Protein AF-A0A349B103-F1 (afdb_monomer)

Mean predicted aligned error: 3.66 Å

Secondary structure (DSSP, 8-state):
-TT--TTHHHHHHHHHHHHHHHHHH-TT-EE-SPPEEP--SS---EEE--EE--TT--

Structure (mmCIF, N/CA/C/O backbone):
data_AF-A0A349B103-F1
#
_entry.id   AF-A0A349B103-F1
#
loop_
_atom_site.group_PDB
_atom_site.id
_atom_site.type_symbol
_atom_site.label_atom_id
_atom_site.label_alt_id
_atom_site.label_comp_id
_atom_site.label_asym_id
_atom_site.label_entity_id
_atom_site.label_seq_id
_atom_site.pdbx_PDB_ins_code
_atom_site.Cartn_x
_atom_site.Cartn_y
_atom_site.Cartn_z
_atom_site.occupancy
_atom_site.B_iso_or_equiv
_atom_site.auth_seq_id
_atom_site.au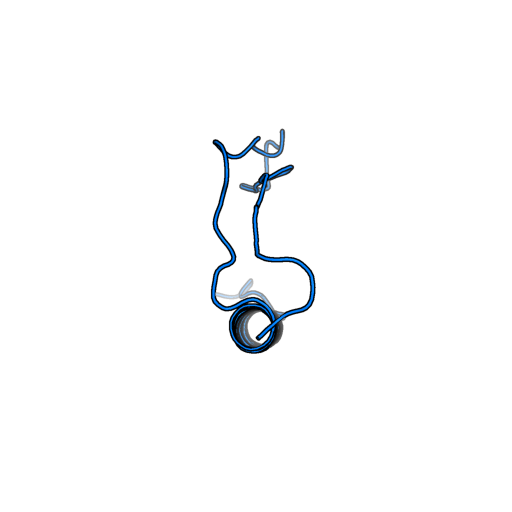th_comp_id
_atom_site.auth_asym_id
_atom_site.auth_atom_id
_atom_site.pdbx_PDB_model_num
ATOM 1 N N . GLY A 1 1 ? 1.649 -3.945 -23.438 1.00 90.50 1 GLY A N 1
ATOM 2 C CA . GLY A 1 1 ? 2.707 -3.825 -24.462 1.00 90.50 1 GLY A CA 1
ATOM 3 C C . GLY A 1 1 ? 3.776 -4.880 -24.234 1.00 90.50 1 GLY A C 1
ATOM 4 O O . GLY A 1 1 ? 3.626 -5.640 -23.284 1.00 90.50 1 GLY A O 1
ATOM 5 N N . PRO A 1 2 ? 4.837 -4.927 -25.056 1.00 95.75 2 PRO A N 1
ATOM 6 C CA . PRO A 1 2 ? 5.880 -5.963 -24.985 1.00 95.75 2 PRO A CA 1
ATOM 7 C C . PRO A 1 2 ? 6.601 -6.030 -23.628 1.00 95.75 2 PRO A C 1
ATOM 9 O O . PRO A 1 2 ? 7.074 -7.087 -23.237 1.00 95.75 2 PRO A O 1
ATOM 12 N N . HIS A 1 3 ? 6.611 -4.930 -22.870 1.00 96.81 3 HIS A N 1
ATOM 13 C CA . HIS A 1 3 ? 7.157 -4.856 -21.509 1.00 96.81 3 HIS A CA 1
ATOM 14 C C . HIS A 1 3 ? 6.058 -4.787 -20.443 1.00 96.81 3 HIS A C 1
ATOM 16 O O . HIS A 1 3 ? 6.138 -4.018 -19.488 1.00 96.81 3 HIS A O 1
ATOM 22 N N . PHE A 1 4 ? 4.972 -5.538 -20.627 1.00 96.50 4 PHE A N 1
ATOM 23 C CA . PHE A 1 4 ? 3.973 -5.662 -19.573 1.00 96.50 4 PHE A CA 1
ATOM 24 C C . PHE A 1 4 ? 4.589 -6.364 -18.361 1.00 96.50 4 PHE A C 1
ATOM 26 O O . PHE A 1 4 ? 5.300 -7.357 -18.507 1.00 96.50 4 PHE A O 1
ATOM 33 N N . CYS A 1 5 ? 4.319 -5.840 -17.165 1.00 97.12 5 CYS A N 1
ATOM 34 C CA . CYS A 1 5 ? 4.889 -6.377 -15.939 1.00 97.12 5 CYS A CA 1
ATOM 35 C C . CYS A 1 5 ? 4.491 -7.849 -15.763 1.00 97.12 5 CYS A C 1
ATOM 37 O O . CYS A 1 5 ? 3.322 -8.166 -15.533 1.00 97.12 5 CYS A O 1
ATOM 39 N N . LEU A 1 6 ? 5.486 -8.737 -15.825 1.00 98.06 6 LEU A N 1
ATOM 40 C CA . LEU A 1 6 ? 5.315 -10.177 -15.624 1.00 98.06 6 LEU A CA 1
ATOM 41 C C . LEU A 1 6 ? 4.678 -10.483 -14.257 1.00 98.06 6 LEU A C 1
ATOM 43 O O . LEU A 1 6 ? 3.854 -11.383 -14.130 1.00 98.06 6 LEU A O 1
ATOM 47 N N . GLY A 1 7 ? 5.004 -9.675 -13.244 1.00 98.31 7 GLY A N 1
ATOM 48 C CA . GLY A 1 7 ? 4.484 -9.797 -11.883 1.00 98.31 7 GLY A CA 1
ATOM 49 C C . GLY A 1 7 ? 3.126 -9.133 -11.641 1.00 98.31 7 GLY A C 1
ATOM 50 O O . GLY A 1 7 ? 2.646 -9.163 -10.512 1.00 98.31 7 GLY A O 1
ATOM 51 N N . ALA A 1 8 ? 2.472 -8.533 -12.643 1.00 98.31 8 ALA A N 1
ATOM 52 C CA . ALA A 1 8 ? 1.276 -7.718 -12.406 1.00 98.31 8 ALA A CA 1
ATOM 53 C C . ALA A 1 8 ? 0.126 -8.500 -11.745 1.00 98.31 8 ALA A C 1
ATOM 55 O O . ALA A 1 8 ? -0.662 -7.940 -10.983 1.00 98.31 8 ALA A O 1
ATOM 56 N N . HIS A 1 9 ? -0.010 -9.793 -12.042 1.00 98.06 9 HIS A N 1
ATOM 57 C CA . HIS A 1 9 ? -1.017 -10.634 -11.395 1.00 98.06 9 HIS A CA 1
ATOM 58 C C . HIS A 1 9 ? -0.625 -11.007 -9.965 1.00 98.06 9 HIS A C 1
ATOM 60 O O . HIS A 1 9 ? -1.484 -10.961 -9.085 1.00 98.06 9 HIS A O 1
ATOM 66 N N . LEU A 1 10 ? 0.654 -11.307 -9.725 1.00 98.56 10 LEU A N 1
ATOM 67 C CA . LEU A 1 10 ? 1.166 -11.609 -8.391 1.00 98.56 10 LEU A CA 1
ATOM 68 C C . LEU A 1 10 ? 1.005 -10.403 -7.461 1.00 98.56 10 LEU A C 1
ATOM 70 O O . LEU A 1 10 ? 0.318 -10.517 -6.451 1.00 98.56 10 LEU A O 1
ATOM 74 N N . ALA A 1 11 ? 1.493 -9.228 -7.865 1.00 98.50 11 ALA A N 1
ATOM 75 C CA . ALA A 1 11 ? 1.410 -8.005 -7.065 1.00 98.50 11 ALA A CA 1
ATOM 76 C C . ALA A 1 11 ? -0.037 -7.656 -6.671 1.00 98.50 11 ALA A C 1
ATOM 78 O O . ALA A 1 11 ? -0.317 -7.294 -5.529 1.00 98.50 11 ALA A O 1
ATOM 79 N N . ARG A 1 12 ? -1.001 -7.823 -7.593 1.00 98.44 12 ARG A N 1
ATOM 80 C CA . ARG A 1 12 ? -2.425 -7.611 -7.278 1.00 98.44 12 ARG A CA 1
ATOM 81 C C . ARG A 1 12 ? -2.941 -8.611 -6.248 1.00 98.44 12 ARG A C 1
ATOM 83 O O . ARG A 1 12 ? -3.714 -8.224 -5.372 1.00 98.44 12 ARG A O 1
ATOM 90 N N . ARG A 1 13 ? -2.546 -9.885 -6.345 1.00 98.44 13 ARG A N 1
ATOM 91 C CA . ARG A 1 13 ? -2.940 -10.916 -5.374 1.00 98.44 13 ARG A CA 1
ATOM 92 C C . ARG A 1 13 ? -2.340 -10.642 -4.001 1.00 98.44 13 ARG A C 1
ATOM 94 O O . ARG A 1 13 ? -3.081 -10.685 -3.023 1.00 98.44 13 ARG A O 1
ATOM 101 N N . GLU A 1 14 ? -1.059 -10.302 -3.941 1.00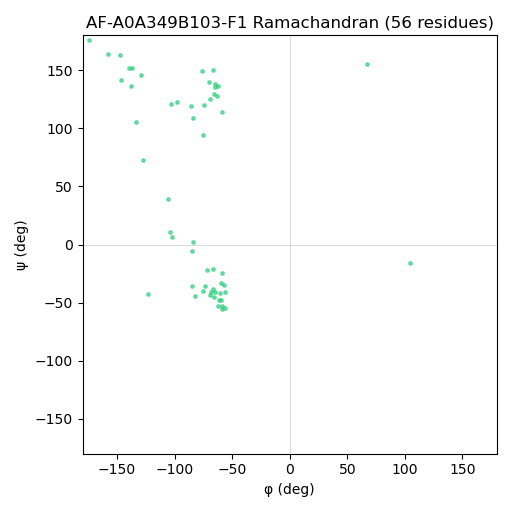 98.75 14 GLU A N 1
ATOM 102 C CA . GLU A 1 14 ? -0.359 -9.972 -2.697 1.00 98.75 14 GLU A CA 1
ATOM 103 C C . GLU A 1 14 ? -1.017 -8.788 -1.987 1.00 98.75 14 GLU A C 1
ATOM 105 O O . GLU A 1 14 ? -1.432 -8.930 -0.840 1.00 98.75 14 GLU A O 1
ATOM 110 N N . ILE A 1 15 ? -1.223 -7.665 -2.685 1.00 98.44 15 ILE A N 1
ATOM 111 C CA . ILE A 1 15 ? -1.863 -6.468 -2.115 1.00 98.44 15 ILE A CA 1
ATOM 112 C C . ILE A 1 15 ? -3.287 -6.772 -1.632 1.00 98.44 15 ILE A C 1
ATOM 114 O O . ILE A 1 15 ? -3.678 -6.349 -0.545 1.00 98.44 15 ILE A O 1
ATOM 118 N N . THR A 1 16 ? -4.056 -7.546 -2.406 1.00 98.50 16 THR A N 1
ATOM 119 C CA . THR A 1 16 ? -5.423 -7.937 -2.023 1.00 98.50 16 THR A CA 1
ATOM 120 C C . THR A 1 16 ? -5.428 -8.746 -0.727 1.00 98.50 16 THR A C 1
ATOM 122 O O . THR A 1 16 ? -6.223 -8.474 0.172 1.00 98.50 16 THR A O 1
ATOM 125 N N . VAL A 1 17 ? -4.553 -9.752 -0.614 1.00 98.50 17 VAL A N 1
ATOM 126 C CA . VAL A 1 17 ? -4.479 -10.602 0.582 1.00 98.50 17 VAL A CA 1
ATOM 127 C C . VAL A 1 17 ? -3.944 -9.816 1.776 1.00 98.50 17 VAL A C 1
ATOM 129 O O . VAL A 1 17 ? -4.521 -9.918 2.856 1.00 98.50 17 VAL A O 1
ATOM 132 N N . MET A 1 18 ? -2.906 -9.003 1.573 1.00 98.38 18 MET A N 1
ATOM 133 C CA . MET A 1 18 ? -2.309 -8.162 2.607 1.00 98.38 18 MET A CA 1
ATOM 134 C C . MET A 1 18 ? -3.353 -7.242 3.244 1.00 98.38 18 MET A C 1
ATOM 136 O O . MET A 1 18 ? -3.534 -7.299 4.457 1.00 98.38 18 MET A O 1
ATOM 140 N N . PHE A 1 19 ? -4.085 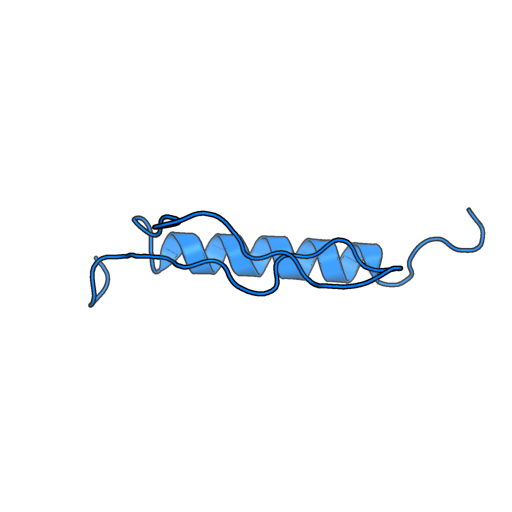-6.447 2.454 1.00 97.81 19 PHE A N 1
ATOM 141 C CA . PHE A 1 19 ? -5.093 -5.533 3.004 1.00 97.81 19 PHE A CA 1
ATOM 142 C C . PHE A 1 19 ? -6.277 -6.267 3.635 1.00 97.81 19 PHE A C 1
ATOM 144 O O . PHE A 1 19 ? -6.756 -5.853 4.689 1.00 97.81 19 PHE A O 1
ATOM 151 N N . ARG A 1 20 ? -6.723 -7.384 3.045 1.00 98.12 20 ARG A N 1
ATOM 152 C CA . ARG A 1 20 ? -7.806 -8.198 3.617 1.00 98.12 20 ARG A CA 1
ATOM 153 C C . ARG A 1 20 ? -7.452 -8.714 5.011 1.00 98.12 20 ARG A C 1
ATOM 155 O O . ARG A 1 20 ? -8.269 -8.617 5.920 1.00 98.12 20 ARG A O 1
ATOM 162 N N . GLU A 1 21 ? -6.256 -9.272 5.184 1.00 97.62 21 GLU A N 1
ATOM 163 C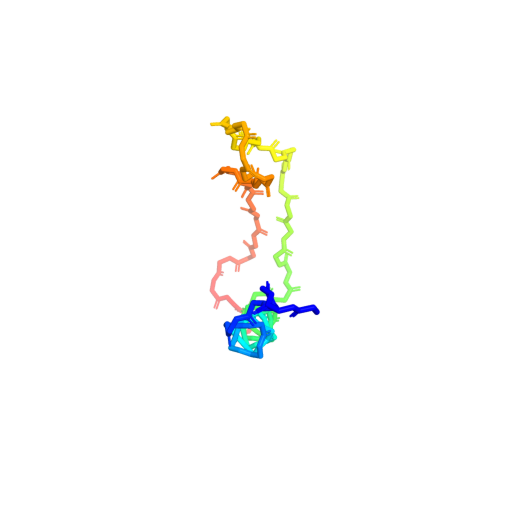 CA . GLU A 1 21 ? -5.821 -9.788 6.487 1.00 97.62 21 GLU A CA 1
ATOM 164 C C . GLU A 1 21 ? -5.470 -8.66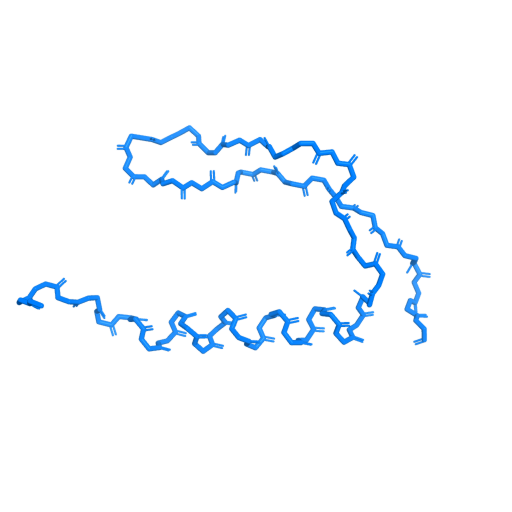3 7.468 1.00 97.62 21 GLU A C 1
ATOM 166 O O . GLU A 1 21 ? -5.768 -8.789 8.655 1.00 97.62 21 GLU A O 1
ATOM 171 N N . LEU A 1 22 ? -4.898 -7.555 6.984 1.00 95.81 22 LEU A N 1
ATOM 172 C CA . LEU A 1 22 ? -4.599 -6.382 7.803 1.00 95.81 22 LEU A CA 1
ATOM 173 C C . LEU A 1 22 ? -5.872 -5.822 8.443 1.00 95.81 22 LEU A C 1
ATOM 175 O O . LEU A 1 22 ? -5.948 -5.748 9.664 1.00 95.81 22 LEU A O 1
ATOM 179 N N . PHE A 1 23 ? -6.890 -5.506 7.638 1.00 95.25 23 PHE A N 1
ATOM 180 C CA . PHE A 1 23 ? -8.139 -4.924 8.140 1.00 95.25 23 PHE A CA 1
ATOM 181 C C . PHE A 1 23 ? -9.001 -5.919 8.917 1.00 95.25 23 PHE A C 1
ATOM 183 O O . PHE A 1 23 ? -9.810 -5.512 9.743 1.00 95.25 23 PHE A O 1
ATOM 190 N N . LYS A 1 24 ? -8.815 -7.227 8.705 1.00 95.06 24 LYS A N 1
ATOM 191 C CA . LYS A 1 24 ? -9.436 -8.248 9.556 1.00 95.06 24 LYS A CA 1
ATOM 192 C C . LYS A 1 24 ? -8.843 -8.250 10.969 1.00 95.06 24 LYS A C 1
ATOM 194 O O . LYS A 1 24 ? -9.580 -8.453 11.924 1.00 95.06 24 LYS A O 1
ATOM 199 N N . ARG A 1 25 ? -7.521 -8.097 11.097 1.00 93.75 25 ARG A N 1
ATOM 200 C CA . ARG A 1 25 ? -6.814 -8.168 12.390 1.00 93.75 25 ARG A CA 1
ATOM 201 C C . ARG A 1 25 ? -6.816 -6.837 13.134 1.00 93.75 25 ARG A C 1
ATOM 203 O O . ARG A 1 25 ? -6.882 -6.837 14.354 1.00 93.75 25 ARG A O 1
ATOM 210 N N . LEU A 1 26 ? -6.719 -5.735 12.396 1.00 96.00 26 LEU A N 1
ATOM 211 C CA . LEU A 1 26 ? -6.621 -4.370 12.907 1.00 96.00 26 LEU A CA 1
ATOM 212 C C . LEU A 1 26 ? -7.710 -3.512 12.237 1.00 96.00 26 LEU A C 1
ATOM 214 O O . LEU A 1 26 ? -7.405 -2.735 11.330 1.00 96.00 26 LEU A O 1
ATOM 218 N N . PRO A 1 27 ? -8.991 -3.689 12.602 1.00 95.00 27 PRO A N 1
ATOM 219 C CA . PRO A 1 27 ? -10.104 -3.010 11.933 1.00 95.00 27 PRO A CA 1
ATOM 220 C C . PRO A 1 27 ? -10.112 -1.489 12.149 1.00 95.00 27 PRO A C 1
ATOM 222 O O . PRO A 1 27 ? -10.719 -0.766 11.364 1.00 95.00 27 PRO A O 1
ATOM 225 N N . ASP A 1 28 ? -9.441 -1.007 13.194 1.00 96.12 28 ASP A N 1
ATOM 226 C CA . ASP A 1 28 ? -9.340 0.400 13.585 1.00 96.12 28 ASP A CA 1
ATOM 227 C C . ASP A 1 28 ? -7.985 1.035 13.222 1.00 96.12 28 ASP A C 1
ATOM 229 O O . ASP A 1 28 ? -7.685 2.145 13.667 1.00 96.12 28 ASP A O 1
ATOM 233 N N . ILE A 1 29 ? -7.151 0.357 12.418 1.00 96.75 29 ILE A N 1
ATOM 234 C CA . ILE A 1 29 ? -5.871 0.923 11.985 1.00 96.75 29 ILE A CA 1
ATOM 235 C C . ILE A 1 29 ? -6.079 2.183 11.144 1.00 96.75 29 ILE A C 1
ATOM 237 O O . ILE A 1 29 ? -6.784 2.182 10.135 1.00 96.75 29 ILE A O 1
ATOM 241 N N . GLN A 1 30 ? -5.396 3.255 11.530 1.00 96.94 30 GLN A N 1
ATOM 242 C CA . GLN A 1 30 ? -5.412 4.525 10.811 1.00 96.94 30 GLN A CA 1
ATOM 243 C C . GLN A 1 30 ? -4.022 5.152 10.757 1.00 96.94 30 GLN A C 1
ATOM 245 O O . GLN A 1 30 ? -3.205 4.956 11.658 1.00 96.94 30 GLN A O 1
ATOM 250 N N . ALA A 1 31 ? -3.769 5.940 9.711 1.00 97.69 31 ALA A N 1
ATOM 251 C CA . ALA A 1 31 ? -2.594 6.798 9.653 1.00 97.69 31 ALA A CA 1
ATOM 252 C C . ALA A 1 31 ? -2.696 7.881 10.736 1.00 97.69 31 ALA A C 1
ATOM 254 O O . ALA A 1 31 ? -3.711 8.567 10.837 1.00 97.69 31 ALA A O 1
ATOM 255 N N . SER A 1 32 ? -1.643 8.043 11.533 1.00 98.06 32 SER A N 1
ATOM 256 C CA . SER A 1 32 ? -1.589 9.014 12.636 1.00 98.06 32 SER A CA 1
ATOM 257 C C . SER A 1 32 ? -0.780 10.269 12.300 1.00 98.06 32 SER A C 1
ATOM 259 O O . SER A 1 32 ? -0.552 11.121 13.156 1.00 98.06 32 SER A O 1
ATOM 261 N N . GLY A 1 33 ? -0.354 10.403 11.045 1.00 97.88 33 GLY A N 1
ATOM 262 C CA . GLY A 1 33 ? 0.409 11.537 10.548 1.00 97.88 33 GLY A CA 1
ATOM 263 C C . GLY A 1 33 ? 0.629 11.465 9.036 1.00 97.88 33 GLY A C 1
ATOM 264 O O . GLY A 1 33 ? 0.226 10.488 8.395 1.00 97.88 33 GLY A O 1
ATOM 265 N N . PRO A 1 34 ? 1.251 12.500 8.448 1.00 97.94 34 PRO A N 1
ATOM 266 C CA . PRO A 1 34 ? 1.553 12.525 7.023 1.00 97.94 34 PRO A CA 1
ATOM 267 C C . PRO A 1 34 ? 2.599 11.456 6.644 1.00 97.94 34 PRO A C 1
ATOM 269 O O . PRO A 1 34 ? 3.461 11.126 7.462 1.00 97.94 34 PRO A O 1
ATOM 272 N N . PRO A 1 35 ? 2.561 10.925 5.407 1.00 98.00 35 PRO A N 1
ATOM 273 C CA . PRO A 1 35 ? 3.589 10.015 4.913 1.00 98.00 35 PRO A CA 1
ATOM 274 C C . PRO A 1 35 ? 4.915 10.742 4.668 1.00 98.00 35 PRO A C 1
ATOM 276 O O . PRO A 1 35 ? 4.951 11.820 4.072 1.00 98.00 35 PRO A O 1
ATOM 279 N N . GLU A 1 36 ? 6.021 10.092 5.014 1.00 98.44 36 GLU A N 1
ATOM 280 C CA . GLU A 1 36 ? 7.342 10.440 4.499 1.00 98.44 36 GLU A CA 1
ATOM 281 C C . GLU A 1 36 ? 7.560 9.719 3.171 1.00 98.44 36 GLU A C 1
ATOM 283 O O . GLU A 1 36 ? 7.546 8.487 3.108 1.00 98.44 36 GLU A O 1
ATOM 288 N N . LEU A 1 37 ? 7.765 10.472 2.093 1.00 98.06 37 LEU A N 1
ATOM 289 C CA . LEU A 1 37 ? 7.965 9.891 0.769 1.00 98.06 37 LEU A CA 1
ATOM 290 C C . LEU A 1 37 ? 9.370 9.304 0.608 1.00 98.06 37 LEU A C 1
ATOM 292 O O . LEU A 1 37 ? 10.356 9.774 1.180 1.00 98.06 37 LEU A O 1
ATOM 296 N N . LEU A 1 38 ? 9.458 8.261 -0.210 1.00 98.38 38 LEU A N 1
ATOM 297 C CA . LEU A 1 38 ? 10.718 7.661 -0.615 1.00 98.38 38 LEU A CA 1
ATOM 298 C C . LEU A 1 38 ? 11.481 8.625 -1.529 1.00 98.38 38 LEU A C 1
ATOM 300 O O . LEU A 1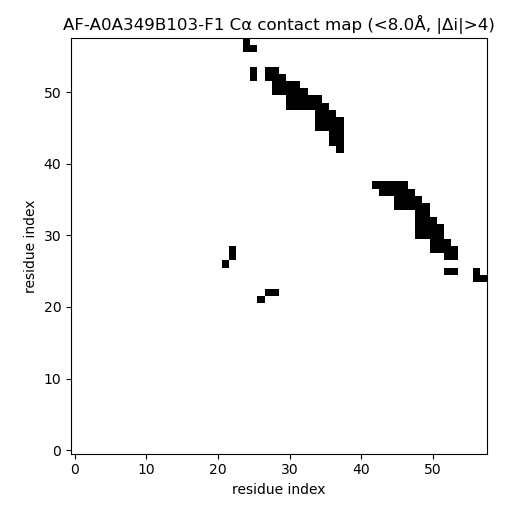 38 ? 10.974 9.032 -2.572 1.00 98.38 38 LEU A O 1
ATOM 304 N N . LEU A 1 39 ? 12.725 8.948 -1.167 1.00 97.75 39 LEU A N 1
ATOM 305 C CA . LEU A 1 39 ? 13.617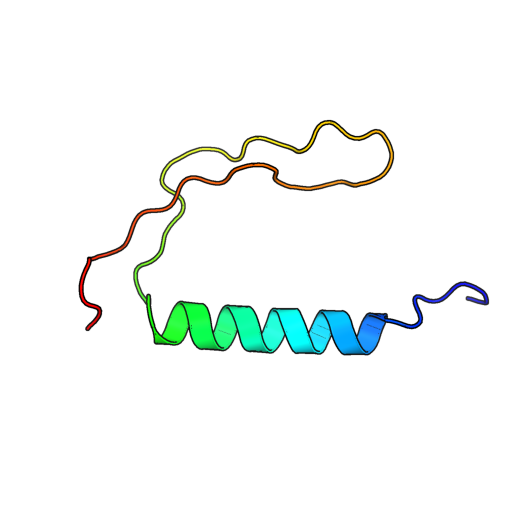 9.721 -2.028 1.00 97.75 39 LEU A CA 1
ATOM 306 C C . LEU A 1 39 ? 14.136 8.827 -3.162 1.00 97.75 39 LEU A C 1
ATOM 308 O O . LEU A 1 39 ? 15.115 8.099 -2.997 1.00 97.75 39 LEU A O 1
ATOM 312 N N . SER A 1 40 ? 13.457 8.859 -4.305 1.00 97.62 40 SER A N 1
ATOM 313 C CA . SER A 1 40 ? 13.828 8.106 -5.503 1.00 97.62 40 SER A CA 1
ATOM 314 C C . SER A 1 40 ? 13.458 8.883 -6.764 1.00 97.62 40 SER A C 1
ATOM 316 O O . SER A 1 40 ? 12.405 9.510 -6.828 1.00 97.62 40 SER A O 1
ATOM 318 N N . SER A 1 41 ? 14.312 8.815 -7.786 1.00 97.56 41 SER A N 1
ATOM 319 C CA . SER A 1 41 ? 14.037 9.352 -9.126 1.00 97.56 41 SER A CA 1
ATOM 320 C C . SER A 1 41 ? 13.251 8.384 -10.019 1.00 97.56 41 SER A C 1
ATOM 322 O O . SER A 1 41 ? 12.885 8.748 -11.133 1.00 97.56 41 SER A O 1
ATOM 324 N N . PHE A 1 42 ? 13.009 7.153 -9.555 1.00 97.81 42 PHE A N 1
ATOM 325 C CA . PHE A 1 42 ? 12.380 6.090 -10.343 1.00 97.81 42 PHE A CA 1
ATOM 326 C C . PHE A 1 42 ? 11.108 5.539 -9.686 1.00 97.81 42 PHE A C 1
ATOM 328 O O . PHE A 1 42 ? 10.105 5.331 -10.364 1.00 97.81 42 PHE A O 1
ATOM 335 N N . ILE A 1 43 ? 11.127 5.321 -8.367 1.00 97.25 43 ILE A N 1
ATOM 336 C CA . ILE A 1 43 ? 10.014 4.717 -7.627 1.00 97.25 43 ILE A CA 1
ATOM 337 C C . ILE A 1 43 ? 9.238 5.792 -6.866 1.00 97.25 43 ILE A C 1
ATOM 339 O O . ILE A 1 43 ? 9.778 6.437 -5.972 1.00 97.25 43 ILE A O 1
ATOM 343 N N . HIS A 1 44 ? 7.943 5.934 -7.151 1.00 97.25 44 HIS A N 1
ATOM 344 C CA . HIS A 1 44 ? 7.041 6.709 -6.302 1.00 97.25 44 HIS A CA 1
ATOM 345 C C . HIS A 1 44 ? 6.552 5.828 -5.147 1.00 97.25 44 HIS A C 1
ATOM 347 O O . HIS A 1 44 ? 5.786 4.889 -5.363 1.00 97.25 44 HIS A O 1
ATOM 353 N N . GLY A 1 45 ? 7.021 6.098 -3.929 1.00 97.44 45 GLY A N 1
ATOM 354 C CA . GLY A 1 45 ? 6.701 5.279 -2.763 1.00 97.44 45 GLY A CA 1
ATOM 355 C C . GLY A 1 45 ? 6.629 6.078 -1.471 1.00 97.44 45 GLY A C 1
ATOM 356 O O . GLY A 1 45 ? 7.136 7.195 -1.382 1.00 97.44 45 GLY A O 1
ATOM 357 N N . VAL A 1 46 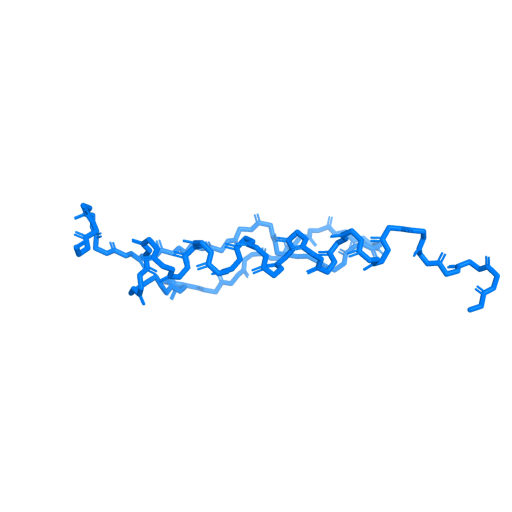? 6.014 5.473 -0.458 1.00 97.94 46 VAL A N 1
ATOM 358 C CA . VAL A 1 46 ? 6.005 5.962 0.924 1.00 97.94 46 VAL A CA 1
ATOM 359 C C . VAL A 1 46 ? 7.080 5.198 1.691 1.00 97.94 46 VAL A C 1
ATOM 361 O O . VAL A 1 46 ? 7.064 3.969 1.712 1.00 97.94 46 VAL A O 1
ATOM 364 N N . LYS A 1 47 ? 8.034 5.917 2.285 1.00 98.12 47 LYS A N 1
ATOM 365 C CA . LYS A 1 47 ? 9.124 5.343 3.082 1.00 98.12 47 LYS A CA 1
ATOM 366 C C . LYS A 1 47 ? 8.673 5.044 4.507 1.00 98.12 47 LYS A C 1
ATOM 368 O O . LYS A 1 47 ? 8.959 3.965 5.014 1.00 98.12 47 LYS A O 1
ATOM 373 N N . HIS A 1 48 ? 7.946 5.975 5.122 1.00 98.38 48 HIS A N 1
ATOM 374 C CA . HIS A 1 48 ? 7.355 5.794 6.445 1.00 98.38 48 HIS A CA 1
ATOM 375 C C . HIS A 1 48 ? 5.932 6.351 6.465 1.00 98.38 48 HIS A C 1
ATOM 377 O O . HIS A 1 48 ? 5.677 7.439 5.952 1.00 98.38 48 HIS A O 1
ATOM 383 N N . LEU A 1 49 ? 5.009 5.607 7.072 1.00 98.25 49 LEU A N 1
ATOM 384 C CA . LEU A 1 49 ? 3.655 6.063 7.370 1.00 98.25 49 LEU A CA 1
ATOM 385 C C . LEU A 1 49 ? 3.340 5.687 8.820 1.00 98.25 49 LEU A C 1
ATOM 387 O O . LEU A 1 49 ? 3.153 4.499 9.096 1.00 98.25 49 LEU A O 1
ATOM 391 N N . PRO A 1 50 ? 3.328 6.649 9.757 1.00 98.12 50 PRO A N 1
ATOM 392 C CA . PRO A 1 50 ? 2.967 6.358 11.136 1.00 98.12 50 PRO A CA 1
ATOM 393 C C . PRO A 1 50 ? 1.499 5.920 11.212 1.00 98.12 50 PRO A C 1
ATOM 395 O O . PRO A 1 50 ? 0.635 6.491 10.542 1.00 98.12 50 PRO A O 1
ATOM 398 N N . ALA A 1 51 ? 1.221 4.899 12.023 1.00 97.06 51 ALA A N 1
ATOM 399 C CA . ALA A 1 51 ? -0.118 4.351 12.203 1.00 97.06 51 ALA A CA 1
ATOM 400 C C . ALA A 1 51 ? -0.422 4.067 13.677 1.00 97.06 51 ALA A C 1
ATOM 402 O O . ALA A 1 51 ? 0.475 3.781 14.471 1.00 97.06 51 ALA A O 1
ATOM 403 N N . THR A 1 52 ? -1.703 4.128 14.024 1.00 97.19 52 THR A N 1
ATOM 404 C CA . THR A 1 52 ? -2.239 3.808 15.355 1.00 97.19 52 THR A CA 1
ATOM 405 C C . THR A 1 52 ? -3.392 2.823 15.228 1.00 97.19 52 THR A C 1
ATOM 407 O O . THR A 1 52 ? -4.142 2.897 14.256 1.00 97.19 52 THR A O 1
ATOM 410 N N . PHE A 1 53 ? -3.532 1.936 16.210 1.00 96.06 53 PHE A N 1
ATOM 411 C CA . PHE A 1 53 ? -4.615 0.960 16.358 1.00 96.06 53 PHE A CA 1
ATOM 412 C C . PHE A 1 53 ? -4.704 0.540 17.834 1.00 96.06 53 PHE A C 1
ATOM 414 O O . PHE A 1 53 ? -3.753 0.763 18.593 1.00 96.06 53 PHE A O 1
ATOM 421 N N . THR A 1 54 ? -5.802 -0.085 18.247 1.00 94.44 54 THR A N 1
ATOM 422 C CA . THR A 1 54 ? -5.967 -0.591 19.618 1.00 94.44 54 THR A CA 1
ATOM 423 C C . THR A 1 54 ? -5.139 -1.870 19.840 1.00 94.44 54 THR A C 1
ATOM 425 O O . THR A 1 54 ? -5.362 -2.871 19.152 1.00 94.44 54 THR A O 1
ATOM 428 N N . PRO A 1 55 ? -4.181 -1.901 20.791 1.00 84.62 55 PRO A N 1
ATOM 429 C CA . PRO A 1 55 ? -3.398 -3.104 21.072 1.00 84.62 55 PRO A CA 1
ATOM 430 C C . PRO A 1 55 ? -4.279 -4.256 21.572 1.00 84.62 55 PRO A C 1
ATOM 432 O O . PRO A 1 55 ? -5.128 -4.055 22.434 1.00 84.62 55 PRO A O 1
ATOM 435 N N . GLY A 1 56 ? -4.040 -5.470 21.071 1.00 73.88 56 GLY A N 1
ATOM 436 C CA . GLY A 1 56 ? -4.743 -6.686 21.506 1.00 73.88 56 GLY A CA 1
ATOM 437 C C . GLY A 1 56 ? -5.810 -7.209 20.541 1.00 73.88 56 GLY A C 1
ATOM 438 O O . GLY A 1 56 ? -6.141 -8.385 20.641 1.00 73.88 56 GLY A O 1
ATOM 439 N N . GLY A 1 57 ? -6.255 -6.404 19.566 1.00 63.53 57 GLY A N 1
ATOM 440 C CA . GLY A 1 57 ? -7.328 -6.773 18.631 1.00 63.53 57 GLY A CA 1
ATOM 441 C C . GLY A 1 57 ? -8.695 -6.921 19.319 1.00 63.53 57 GLY A C 1
ATOM 442 O O . GLY A 1 57 ? -8.770 -7.137 20.525 1.00 63.53 57 GLY A O 1
ATOM 443 N N . ALA A 1 58 ? -9.780 -6.758 18.559 1.00 52.44 58 ALA A N 1
ATOM 444 C CA . ALA A 1 58 ? -11.124 -7.134 19.012 1.00 52.44 58 ALA A CA 1
ATOM 445 C C . ALA A 1 58 ? -11.255 -8.657 19.178 1.00 52.44 58 ALA A C 1
ATOM 447 O O . ALA A 1 58 ? -10.618 -9.389 18.382 1.00 52.44 58 ALA A O 1
#

Solvent-accessible surface area (backbone atoms only — not comparable to full-atom values): 3729 Å² total; per-residue (Å²): 111,99,82,54,66,87,54,56,67,55,55,54,50,50,53,53,51,50,53,55,53,46,46,69,57,42,73,66,58,41,73,73,56,77,66,42,66,39,93,55,98,83,55,92,49,73,66,45,68,50,66,48,62,72,87,87,49,133

pLDDT: mean 95.3, std 8.04, range [52.44, 98.75]

Nearest PDB structures (foldseek):
  8fkb-assembly1_A  TM=9.389E-01  e=1.019E-03  Mycobacterium marinum ATCC BAA-535
  5li7-assembly1_B  TM=8.611E-01  e=1.390E-02  Mycobacterium tuberculosis CDC1551
  5li8-assembly1_A  TM=8.522E-01  e=3.703E-02  Mycobacterium tuberculosis CDC1551
  3ejd-assembly1_B  TM=9.119E-01  e=9.243E-02  Bacillus subtilis
  3njr-assembly1_A  TM=3.625E-01  e=4.973E+00  Rhodobacter capsulatus SB 1003

Foldse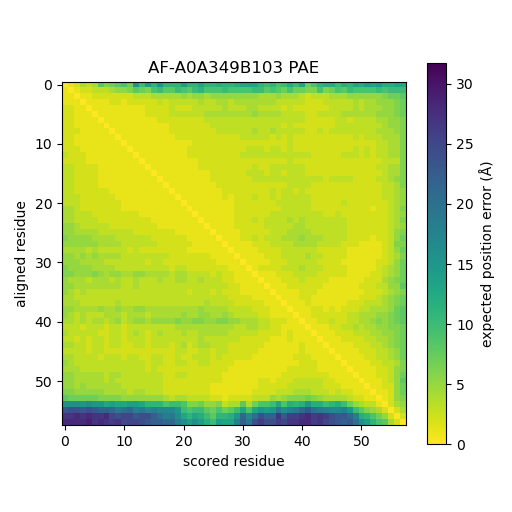ek 3Di:
DVPDPPCPVVVVVVVVVVVVVCCVFFVPKDFPDDFDFDPDPPDTGTPDTHIDGDPPGD

Radius of gyration: 15.33 Å; Cα contacts (8 Å, |Δi|>4): 49; chains: 1; bounding box: 25×24×46 Å

Sequence (58 aa):
GPHFCLGAHLARREITVMFRELFKRLPDIQASGPPELLLSSFIHGVKHLPATFTPGGA